Protein AF-A0A3C0GBQ3-F1 (afdb_monomer_lite)

Structure (mmCIF, N/CA/C/O backbone):
data_AF-A0A3C0GBQ3-F1
#
_entry.id   AF-A0A3C0GBQ3-F1
#
loop_
_atom_site.group_PDB
_atom_site.id
_atom_site.type_symbol
_atom_site.label_atom_id
_atom_site.label_alt_id
_atom_site.label_comp_id
_atom_site.label_asym_id
_atom_site.label_entity_id
_atom_site.label_seq_id
_atom_site.pdbx_PDB_ins_code
_atom_site.Cartn_x
_atom_site.Cartn_y
_atom_site.Cartn_z
_atom_site.occupancy
_atom_site.B_iso_or_equiv
_atom_site.auth_seq_id
_atom_site.auth_comp_id
_atom_site.auth_asym_id
_atom_site.auth_atom_id
_atom_site.pdbx_PDB_model_num
ATOM 1 N N . ALA A 1 1 ? -16.192 -4.381 18.679 1.00 74.25 1 ALA A N 1
ATOM 2 C CA . ALA A 1 1 ? -15.407 -5.605 18.415 1.00 74.25 1 ALA A CA 1
ATOM 3 C C . ALA A 1 1 ? -14.553 -5.372 17.178 1.00 74.25 1 ALA A C 1
ATOM 5 O O . ALA A 1 1 ? -15.073 -4.818 16.213 1.00 74.25 1 ALA A O 1
ATOM 6 N N . ILE A 1 2 ? -13.272 -5.749 17.218 1.00 83.88 2 ILE A N 1
ATOM 7 C CA . ILE A 1 2 ? -12.387 -5.688 16.047 1.00 83.88 2 ILE A CA 1
ATOM 8 C C . ILE A 1 2 ? -12.850 -6.762 15.056 1.00 83.88 2 ILE A C 1
ATOM 10 O O . ILE A 1 2 ? -13.037 -7.913 15.444 1.00 83.88 2 ILE A O 1
ATOM 14 N N . LYS A 1 3 ? -13.068 -6.381 13.795 1.00 90.31 3 LYS A N 1
ATOM 15 C CA . LYS A 1 3 ? -13.402 -7.321 12.718 1.00 90.31 3 LYS A CA 1
ATOM 16 C C . LYS A 1 3 ? -12.129 -7.705 11.978 1.00 90.31 3 LYS A C 1
ATOM 18 O O . LYS A 1 3 ? -11.456 -6.826 11.444 1.00 90.31 3 LYS A O 1
ATOM 23 N N . LEU A 1 4 ? -11.823 -8.999 11.923 1.00 92.19 4 LEU A N 1
ATOM 24 C CA . LEU A 1 4 ? -10.707 -9.510 11.134 1.00 92.19 4 LEU A CA 1
ATOM 25 C C . LEU A 1 4 ? -11.160 -9.717 9.686 1.00 92.19 4 LEU A C 1
ATOM 27 O O . LEU A 1 4 ? -12.118 -10.448 9.431 1.00 92.19 4 LEU A O 1
ATOM 31 N N . LYS A 1 5 ? -10.463 -9.073 8.748 1.00 94.44 5 LYS A N 1
ATOM 32 C CA . LYS A 1 5 ? -10.684 -9.220 7.307 1.00 94.44 5 LYS A CA 1
ATOM 33 C C . LYS A 1 5 ? -9.480 -9.903 6.676 1.00 94.44 5 LYS A C 1
ATOM 35 O O . LYS A 1 5 ? -8.356 -9.469 6.911 1.00 94.44 5 LYS A O 1
ATOM 40 N N . ILE A 1 6 ? -9.708 -10.923 5.855 1.00 94.50 6 ILE A N 1
ATOM 41 C CA . ILE A 1 6 ? -8.641 -11.611 5.118 1.00 94.50 6 ILE A CA 1
ATOM 42 C C . ILE A 1 6 ? -8.890 -11.476 3.622 1.00 94.50 6 ILE A C 1
ATOM 44 O O . ILE A 1 6 ? -9.875 -11.990 3.091 1.00 94.50 6 ILE A O 1
ATOM 48 N N . TYR A 1 7 ? -7.959 -10.813 2.939 1.00 94.62 7 TYR A N 1
ATOM 49 C CA . TYR A 1 7 ? -7.925 -10.744 1.483 1.00 94.62 7 TYR A CA 1
ATOM 50 C C . TYR A 1 7 ? -7.135 -11.928 0.938 1.00 94.62 7 TYR A C 1
ATOM 52 O O . TYR A 1 7 ? -5.988 -12.153 1.317 1.00 94.62 7 TYR A O 1
ATOM 60 N N . CYS A 1 8 ? -7.756 -12.702 0.058 1.00 92.69 8 CYS A N 1
ATOM 61 C CA . CYS A 1 8 ? -7.209 -13.961 -0.432 1.00 92.69 8 CYS A CA 1
ATOM 62 C C . CYS A 1 8 ? -7.606 -14.216 -1.890 1.00 92.69 8 CYS A C 1
ATOM 64 O O . CYS A 1 8 ? -8.576 -13.648 -2.396 1.00 92.69 8 CYS A O 1
ATOM 66 N N . ASP A 1 9 ? -6.879 -15.105 -2.568 1.00 87.56 9 ASP A N 1
ATOM 67 C CA . ASP A 1 9 ? -7.301 -15.620 -3.878 1.00 87.56 9 ASP A CA 1
ATOM 68 C C . ASP A 1 9 ? -8.418 -16.668 -3.737 1.00 87.56 9 ASP A C 1
ATOM 70 O O . ASP A 1 9 ? -9.304 -16.775 -4.587 1.00 87.56 9 ASP A O 1
ATOM 74 N N . SER A 1 10 ? -8.405 -17.428 -2.636 1.00 85.06 10 SER A N 1
ATOM 75 C CA . SER A 1 10 ? -9.399 -18.454 -2.318 1.00 85.06 10 SER A CA 1
ATOM 76 C C . SER A 1 10 ? -9.829 -18.371 -0.855 1.00 85.06 10 SER A C 1
ATOM 78 O O . SER A 1 10 ? -8.999 -18.280 0.047 1.00 85.06 10 SER A O 1
ATOM 80 N N . VAL A 1 11 ? -11.146 -18.401 -0.637 1.00 82.38 11 VAL A N 1
ATOM 81 C CA . VAL A 1 11 ? -11.753 -18.373 0.700 1.00 82.38 11 VAL A CA 1
ATOM 82 C C . VAL A 1 11 ? -11.544 -19.725 1.370 1.00 82.38 11 VAL A C 1
ATOM 84 O O . VAL A 1 11 ? -11.830 -20.756 0.759 1.00 82.38 11 VAL A O 1
ATOM 87 N N . GLN A 1 12 ? -11.085 -19.715 2.621 1.00 77.75 12 GLN A N 1
ATOM 88 C CA . GLN A 1 12 ? -10.934 -20.926 3.422 1.00 77.75 12 GLN A CA 1
ATOM 89 C C . GLN A 1 12 ? -12.166 -21.136 4.319 1.00 77.75 12 GLN A C 1
AT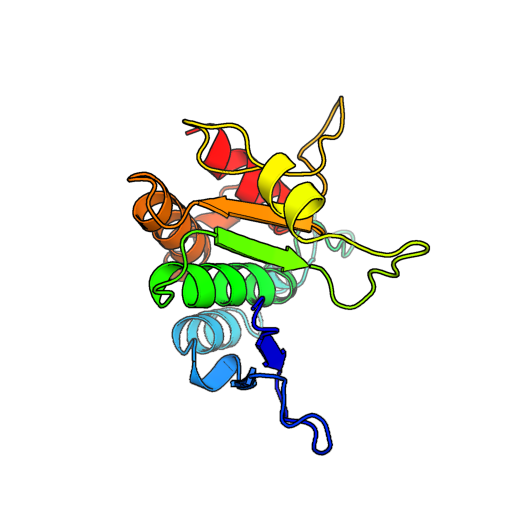OM 91 O O . GLN A 1 12 ? -12.648 -20.178 4.927 1.00 77.75 12 GLN A O 1
ATOM 96 N N . PRO A 1 13 ? -12.706 -22.364 4.417 1.00 78.12 13 PRO A N 1
ATOM 97 C CA . PRO A 1 13 ? -13.783 -22.668 5.353 1.00 78.12 13 PRO A CA 1
ATOM 98 C C . PRO A 1 13 ? -13.267 -22.720 6.801 1.00 78.12 13 PRO A C 1
ATOM 100 O O . PRO A 1 13 ? -12.085 -22.951 7.039 1.00 78.12 13 PRO A O 1
ATOM 103 N N . GLY A 1 14 ? -14.172 -22.578 7.775 1.00 80.69 14 GLY A N 1
ATOM 104 C CA . GLY A 1 14 ? -13.890 -22.896 9.185 1.00 80.69 14 GLY A CA 1
ATOM 105 C C . GLY A 1 14 ? -13.711 -21.713 10.141 1.00 80.69 14 GLY A C 1
ATOM 106 O O . GLY A 1 14 ? -13.517 -21.957 11.325 1.00 80.69 14 GLY A O 1
ATOM 107 N N . TYR A 1 15 ? -13.838 -20.470 9.664 1.00 86.44 15 TYR A N 1
ATOM 108 C CA . TYR A 1 15 ? -13.675 -19.256 10.481 1.00 86.44 15 TYR A CA 1
ATOM 109 C C . TYR A 1 15 ? -14.832 -18.267 10.242 1.00 86.44 15 TYR A C 1
ATOM 111 O O . TYR A 1 15 ? -14.673 -17.328 9.456 1.00 86.44 15 TYR A O 1
ATOM 119 N N . PRO A 1 16 ? -16.027 -18.501 10.825 1.00 83.75 16 PRO A N 1
ATOM 120 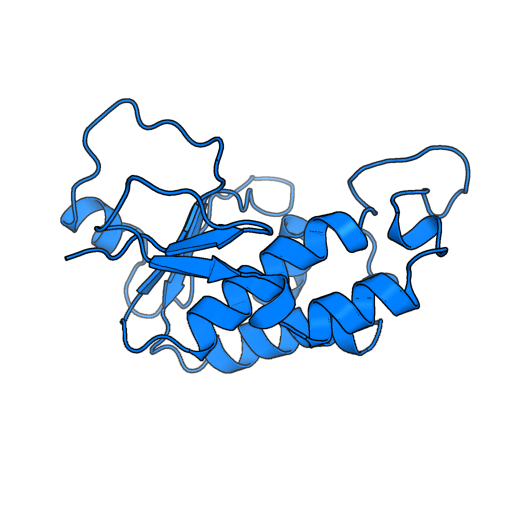C CA . PRO A 1 16 ? -17.222 -17.678 10.588 1.00 83.75 16 PRO A CA 1
ATOM 121 C C . PRO A 1 16 ? -17.107 -16.237 11.110 1.00 83.75 16 PRO A C 1
ATOM 123 O O . PRO A 1 16 ? -17.831 -15.358 10.650 1.00 83.75 16 PRO A O 1
ATOM 126 N N . GLU A 1 17 ? -16.214 -15.986 12.063 1.00 88.25 17 GLU A N 1
ATOM 127 C CA . GLU A 1 17 ? -15.909 -14.666 12.617 1.00 88.25 17 GLU A CA 1
ATOM 128 C C . GLU A 1 17 ? -15.002 -13.812 11.717 1.00 88.25 17 GLU A C 1
ATOM 130 O O . GLU A 1 17 ? -14.865 -12.608 11.950 1.00 88.25 17 GLU A O 1
ATOM 135 N N . VAL A 1 18 ? -14.398 -14.421 10.692 1.00 91.50 18 VAL A N 1
ATOM 136 C CA . VAL A 1 18 ? -13.514 -13.755 9.733 1.00 91.50 18 VAL A CA 1
ATOM 137 C C . VAL A 1 18 ? -14.292 -13.348 8.488 1.00 91.50 18 VAL A C 1
ATOM 139 O O . VAL A 1 18 ? -14.991 -14.145 7.862 1.00 91.50 18 VAL A O 1
ATOM 142 N N . GLU A 1 19 ? -14.125 -12.095 8.079 1.00 92.25 19 GLU A N 1
ATOM 143 C CA . GLU A 1 19 ? -14.634 -11.594 6.806 1.00 92.25 19 GLU A CA 1
ATOM 144 C C . GLU A 1 19 ? -13.632 -11.932 5.694 1.00 92.25 19 GLU A C 1
ATOM 146 O O . GLU A 1 19 ? -12.574 -11.313 5.564 1.00 92.25 19 GLU A O 1
ATOM 151 N N . TRP A 1 20 ? -13.959 -12.940 4.888 1.00 93.69 20 TRP A N 1
ATOM 152 C CA . TRP A 1 20 ? -13.126 -13.367 3.766 1.00 93.69 20 TRP A CA 1
ATOM 153 C C . TRP A 1 20 ? -13.455 -12.580 2.499 1.00 93.69 20 TRP A C 1
ATOM 155 O O . TRP A 1 20 ? -14.595 -12.579 2.033 1.00 93.69 20 TRP A O 1
ATOM 165 N N . ILE A 1 21 ? -12.442 -11.957 1.902 1.00 94.75 21 ILE A N 1
ATOM 166 C CA . ILE A 1 21 ? -12.578 -11.117 0.713 1.00 94.75 21 ILE A CA 1
ATOM 167 C C . ILE A 1 21 ? -11.725 -11.701 -0.411 1.00 94.75 21 ILE A C 1
ATOM 169 O O . ILE A 1 21 ? -10.517 -11.887 -0.271 1.00 94.75 21 ILE A O 1
ATOM 173 N N . LYS A 1 22 ? -12.352 -11.977 -1.559 1.00 95.44 22 LYS A N 1
ATOM 174 C CA . LYS A 1 22 ? -11.627 -12.383 -2.769 1.00 95.44 22 LYS A CA 1
ATOM 175 C C . LYS A 1 22 ? -10.978 -11.160 -3.404 1.00 95.44 22 LYS A C 1
ATOM 177 O O . LYS A 1 22 ? -11.673 -10.360 -4.028 1.00 95.44 22 LYS A O 1
ATOM 182 N N . LEU A 1 23 ? -9.660 -11.028 -3.271 1.00 95.19 23 LEU A N 1
ATOM 183 C CA . LEU A 1 23 ? -8.937 -9.805 -3.629 1.00 95.19 23 LEU A CA 1
ATOM 184 C C . LEU A 1 23 ? -9.134 -9.412 -5.100 1.00 95.19 23 LEU A C 1
ATOM 186 O O . LEU A 1 23 ? -9.517 -8.285 -5.382 1.00 95.19 23 LEU A O 1
ATOM 190 N N . ASN A 1 24 ? -8.963 -10.349 -6.034 1.00 95.06 24 ASN A N 1
ATOM 191 C CA . ASN A 1 24 ? -9.106 -10.062 -7.468 1.00 95.06 24 ASN A CA 1
ATOM 192 C C . ASN A 1 24 ? -10.549 -9.694 -7.872 1.00 95.06 24 ASN A C 1
ATOM 194 O O . ASN A 1 24 ? -10.747 -9.027 -8.882 1.00 95.06 24 ASN A O 1
ATOM 198 N N . ALA A 1 25 ? -11.556 -10.124 -7.101 1.00 96.19 25 ALA A N 1
ATOM 199 C CA . ALA A 1 25 ? -12.950 -9.747 -7.339 1.00 96.19 25 ALA A CA 1
ATOM 200 C C . ALA A 1 25 ? -13.280 -8.369 -6.743 1.00 96.19 25 ALA A C 1
ATOM 202 O O . ALA A 1 25 ? -14.035 -7.610 -7.341 1.00 96.19 25 ALA A O 1
ATOM 203 N N . ALA A 1 26 ? -12.709 -8.052 -5.579 1.00 97.00 26 ALA A N 1
ATOM 204 C CA . ALA A 1 26 ? -12.879 -6.766 -4.906 1.00 97.00 26 ALA A CA 1
ATOM 205 C C . ALA A 1 26 ? -12.084 -5.630 -5.578 1.00 97.00 26 ALA A C 1
ATOM 207 O O . ALA A 1 26 ? -12.521 -4.483 -5.582 1.00 97.00 26 ALA A O 1
ATOM 208 N N . CYS A 1 27 ? -10.932 -5.954 -6.170 1.00 97.81 27 CYS A N 1
ATOM 209 C CA . CYS A 1 27 ? -9.995 -4.996 -6.753 1.00 97.81 27 CYS A CA 1
ATOM 210 C C . CYS A 1 27 ? -9.747 -5.312 -8.243 1.00 97.81 27 CYS A C 1
ATOM 212 O O . CYS A 1 27 ? -8.685 -5.837 -8.585 1.00 97.81 27 CYS A O 1
ATOM 214 N N . PRO A 1 28 ? -10.688 -5.005 -9.158 1.00 97.75 28 PRO A N 1
ATOM 215 C CA . PRO A 1 28 ? -10.508 -5.262 -10.593 1.00 97.75 28 PRO A CA 1
ATOM 216 C C . PRO A 1 28 ? -9.334 -4.479 -11.209 1.00 97.75 28 PRO A C 1
ATOM 218 O O . PRO A 1 28 ? -8.689 -4.958 -12.143 1.00 97.75 28 PRO A O 1
ATOM 221 N N . ASP A 1 29 ? -8.992 -3.315 -10.655 1.00 98.31 29 ASP A N 1
ATOM 222 C CA . ASP A 1 29 ? -7.835 -2.525 -11.090 1.00 98.31 29 ASP A CA 1
ATOM 223 C C . ASP A 1 29 ? -6.501 -3.240 -10.820 1.00 98.31 29 ASP A C 1
ATOM 225 O O . ASP A 1 29 ? -5.602 -3.193 -11.658 1.00 98.31 29 ASP A O 1
ATOM 229 N N . LEU A 1 30 ? -6.395 -4.006 -9.723 1.00 98.38 30 LEU A N 1
ATOM 230 C CA . LEU A 1 30 ? -5.237 -4.874 -9.470 1.00 98.38 30 LEU A CA 1
ATOM 231 C C . LEU A 1 30 ? -5.099 -5.929 -10.572 1.00 98.38 30 LEU A C 1
ATOM 233 O O . LEU A 1 30 ? -3.995 -6.202 -11.038 1.00 98.38 30 LEU A O 1
ATOM 237 N N . VAL A 1 31 ? -6.213 -6.534 -10.993 1.00 98.25 31 VAL A N 1
ATOM 238 C CA . VAL A 1 31 ? -6.216 -7.525 -12.080 1.00 98.25 31 VAL A CA 1
ATOM 239 C C . VAL A 1 31 ? -5.767 -6.875 -13.386 1.00 98.25 31 VAL A C 1
ATOM 241 O O . VAL A 1 31 ? -4.935 -7.437 -14.097 1.00 98.25 31 VAL A O 1
ATOM 244 N N . THR A 1 32 ? -6.255 -5.666 -13.662 1.00 98.56 32 THR A N 1
ATOM 245 C CA . THR A 1 32 ? -5.875 -4.880 -14.841 1.00 98.56 32 THR A CA 1
ATOM 246 C C . THR A 1 32 ? -4.381 -4.547 -14.843 1.00 98.56 32 THR A C 1
ATOM 248 O O . THR A 1 32 ? -3.713 -4.760 -15.854 1.00 98.56 32 THR A O 1
ATOM 251 N N . PHE A 1 33 ? -3.830 -4.100 -13.709 1.00 98.62 33 PHE A N 1
ATOM 252 C CA . PHE A 1 33 ? -2.394 -3.861 -13.538 1.00 98.62 33 PHE A CA 1
ATOM 253 C C . PHE A 1 33 ? -1.581 -5.145 -13.770 1.00 98.62 33 PHE A C 1
ATOM 255 O O . PHE A 1 33 ? -0.642 -5.161 -14.567 1.00 98.62 33 PHE A O 1
ATOM 262 N N . LYS A 1 34 ? -1.978 -6.256 -13.138 1.00 98.38 34 LYS A N 1
ATOM 263 C CA . LYS A 1 34 ? -1.302 -7.555 -13.285 1.00 98.38 34 LYS A CA 1
ATOM 264 C C . LYS A 1 34 ? -1.288 -8.045 -14.731 1.00 98.38 34 LYS A C 1
ATOM 266 O O . LYS A 1 34 ? -0.261 -8.548 -15.175 1.00 98.38 34 LYS A O 1
ATOM 271 N N . GLU A 1 35 ? -2.388 -7.899 -15.469 1.00 98.44 35 GLU A N 1
ATOM 272 C CA . GLU A 1 35 ? -2.432 -8.320 -16.873 1.00 98.44 35 GLU A CA 1
ATOM 273 C C . GLU A 1 35 ? -1.589 -7.397 -17.765 1.00 98.44 35 GLU A C 1
ATOM 275 O O . GLU A 1 35 ? -0.822 -7.893 -18.590 1.00 98.44 35 GLU A O 1
ATOM 280 N N . ARG A 1 36 ? -1.637 -6.071 -17.552 1.00 98.31 36 ARG A N 1
ATOM 281 C CA . ARG A 1 36 ? -0.805 -5.101 -18.289 1.00 98.31 36 ARG A CA 1
ATOM 282 C C . ARG A 1 36 ? 0.695 -5.370 -18.121 1.00 98.31 36 ARG A C 1
ATOM 284 O O . ARG A 1 36 ? 1.453 -5.217 -19.077 1.00 98.31 36 ARG A O 1
ATOM 291 N N . HIS A 1 37 ? 1.119 -5.815 -16.937 1.00 98.38 37 HIS A N 1
ATOM 292 C CA . HIS A 1 37 ? 2.529 -6.052 -16.608 1.00 98.38 37 HIS A CA 1
ATOM 293 C C . HIS A 1 37 ? 2.955 -7.521 -16.594 1.00 98.38 37 HIS A C 1
ATOM 295 O O . HIS A 1 37 ? 4.092 -7.811 -16.236 1.00 98.38 37 HIS A O 1
ATOM 301 N N . LYS A 1 38 ? 2.108 -8.442 -17.060 1.00 98.00 38 LYS A N 1
ATOM 302 C CA . LYS A 1 38 ? 2.345 -9.897 -17.047 1.00 98.00 38 LYS A CA 1
ATOM 303 C C . LYS A 1 38 ? 3.677 -10.352 -17.649 1.00 98.00 38 LYS A C 1
ATOM 305 O O . LYS A 1 38 ? 4.229 -11.368 -17.236 1.00 98.00 38 LYS A O 1
ATOM 310 N N . TYR A 1 39 ? 4.172 -9.622 -18.646 1.00 97.56 39 TYR A N 1
ATOM 311 C CA . TYR A 1 39 ? 5.443 -9.895 -19.328 1.00 97.56 39 TYR A CA 1
ATOM 312 C C . TYR A 1 39 ? 6.486 -8.791 -19.108 1.00 97.56 39 TYR A C 1
ATOM 314 O O . TYR A 1 39 ? 7.519 -8.771 -19.771 1.00 97.56 39 TYR A O 1
ATOM 322 N N . ASN A 1 40 ? 6.229 -7.858 -18.188 1.00 96.38 40 ASN A N 1
ATOM 323 C CA . ASN A 1 40 ? 7.165 -6.800 -17.844 1.00 96.38 40 ASN A CA 1
ATOM 324 C C . ASN A 1 40 ? 8.127 -7.318 -16.767 1.00 96.38 40 ASN A C 1
ATOM 326 O O . ASN A 1 40 ? 7.823 -7.309 -15.575 1.00 96.38 40 ASN A O 1
ATOM 330 N N . GLU A 1 41 ? 9.309 -7.767 -17.188 1.00 95.69 41 GLU A N 1
ATOM 331 C CA . GLU A 1 41 ? 10.322 -8.298 -16.273 1.00 95.69 41 GLU A CA 1
ATOM 332 C C . GLU A 1 41 ? 10.731 -7.300 -15.182 1.00 95.69 41 GLU A C 1
ATOM 334 O O . GLU A 1 41 ? 11.016 -7.704 -14.052 1.00 95.69 41 GLU A O 1
ATOM 339 N N . HIS A 1 42 ? 10.716 -6.003 -15.499 1.00 94.56 42 HIS A N 1
ATOM 340 C CA . HIS A 1 42 ? 11.054 -4.946 -14.556 1.00 94.56 42 HIS A CA 1
ATOM 341 C C . HIS A 1 42 ? 10.017 -4.832 -13.433 1.00 94.56 42 HIS A C 1
ATOM 343 O O . HIS A 1 42 ? 10.388 -4.791 -12.265 1.00 94.56 42 HIS A O 1
ATOM 349 N N . ALA A 1 43 ? 8.726 -4.912 -13.770 1.00 97.12 43 ALA A N 1
ATOM 350 C CA . ALA A 1 43 ? 7.625 -4.977 -12.804 1.00 97.12 43 ALA A CA 1
ATOM 351 C C . ALA A 1 43 ? 7.610 -6.283 -11.983 1.00 97.12 43 ALA A C 1
ATOM 353 O O . ALA A 1 43 ? 6.950 -6.358 -10.947 1.00 97.12 43 ALA A O 1
ATOM 354 N N . HIS A 1 44 ? 8.349 -7.299 -12.440 1.00 97.44 44 HIS A N 1
ATOM 355 C CA . HIS A 1 44 ? 8.570 -8.588 -11.781 1.00 97.44 44 HIS A CA 1
ATOM 356 C C . HIS A 1 44 ? 9.958 -8.690 -11.120 1.00 97.44 44 HIS A C 1
ATOM 358 O O . HIS A 1 44 ? 10.558 -9.773 -11.033 1.00 97.44 44 HIS A O 1
ATOM 364 N N . GLY A 1 45 ? 10.488 -7.553 -10.661 1.00 96.69 45 GLY A N 1
ATOM 365 C CA . GLY A 1 45 ? 11.659 -7.494 -9.795 1.00 96.69 45 GLY A CA 1
ATOM 366 C C . GLY A 1 45 ? 13.003 -7.523 -10.510 1.00 96.69 45 GLY A C 1
ATOM 367 O O . GLY A 1 45 ? 14.027 -7.503 -9.826 1.00 96.69 45 GLY A O 1
ATOM 368 N N . VAL A 1 46 ? 13.065 -7.574 -11.846 1.00 95.69 46 VAL A N 1
ATOM 369 C CA . VAL A 1 46 ? 14.345 -7.367 -12.544 1.00 95.69 46 VAL A CA 1
ATOM 370 C C . VAL A 1 46 ? 14.800 -5.933 -12.302 1.00 95.69 46 VAL A C 1
ATOM 372 O O . VAL A 1 46 ? 14.057 -4.986 -12.534 1.00 95.69 46 VAL A O 1
ATOM 375 N N . ARG A 1 47 ? 16.025 -5.772 -11.801 1.00 92.50 47 ARG A N 1
ATOM 376 C CA . ARG A 1 47 ? 16.609 -4.459 -11.500 1.00 92.50 47 ARG A CA 1
ATOM 377 C C . ARG A 1 47 ? 16.681 -3.578 -12.754 1.00 92.50 47 ARG A C 1
ATOM 379 O O . ARG A 1 47 ? 16.881 -4.124 -13.838 1.00 92.50 47 ARG A O 1
ATOM 386 N N . PRO A 1 48 ? 16.668 -2.237 -12.612 1.00 87.75 48 PRO A N 1
ATOM 387 C CA . PRO A 1 48 ? 16.880 -1.323 -13.739 1.00 87.75 48 PRO A CA 1
ATOM 388 C C . PRO A 1 48 ? 18.186 -1.585 -14.510 1.00 87.75 48 PRO A C 1
ATOM 390 O O . PRO A 1 48 ? 18.267 -1.337 -15.707 1.00 87.75 48 PRO A O 1
ATOM 393 N N . ASP A 1 49 ? 19.217 -2.115 -13.834 1.00 89.38 49 ASP A N 1
ATOM 394 C CA . ASP A 1 49 ? 20.501 -2.471 -14.454 1.00 89.38 49 ASP A CA 1
ATOM 395 C C . ASP A 1 49 ? 20.492 -3.817 -15.205 1.00 89.38 49 ASP A C 1
ATOM 397 O O . ASP A 1 49 ? 21.511 -4.195 -15.785 1.00 89.38 49 ASP A O 1
ATOM 401 N N . GLY A 1 50 ? 19.379 -4.558 -15.172 1.00 85.12 50 GLY A N 1
ATOM 402 C CA . GLY A 1 50 ? 19.182 -5.836 -15.860 1.00 85.12 50 GLY A CA 1
ATOM 403 C C . GLY A 1 50 ? 19.969 -7.021 -15.291 1.00 85.12 50 GLY A C 1
ATOM 404 O O . GLY A 1 50 ? 19.911 -8.114 -15.847 1.00 85.12 50 GLY A O 1
ATOM 405 N N . LYS A 1 51 ? 20.728 -6.855 -14.198 1.00 82.12 51 LYS A N 1
ATOM 406 C CA . LYS A 1 51 ? 21.712 -7.872 -13.774 1.00 82.12 51 LYS A CA 1
ATOM 407 C C . LYS A 1 51 ? 21.134 -8.970 -12.891 1.00 82.12 51 LYS A C 1
ATOM 409 O O . LYS A 1 51 ? 21.622 -10.098 -12.927 1.00 82.12 51 LYS A O 1
ATOM 414 N N . LYS A 1 52 ? 20.173 -8.636 -12.024 1.00 91.38 52 LYS A N 1
ATOM 415 C CA . LYS A 1 52 ? 19.596 -9.552 -11.022 1.00 91.38 52 LYS A CA 1
ATOM 416 C C . LYS A 1 52 ? 18.156 -9.182 -10.701 1.00 91.38 52 LYS A C 1
ATOM 418 O O . LYS A 1 52 ? 17.769 -8.027 -10.860 1.00 91.38 52 LYS A O 1
ATOM 423 N N . LYS A 1 53 ? 17.401 -10.150 -10.178 1.00 93.75 53 LYS A N 1
ATOM 424 C CA . LYS A 1 53 ? 16.114 -9.888 -9.533 1.00 93.75 53 LYS A CA 1
ATOM 425 C C . LYS A 1 53 ? 16.305 -9.426 -8.089 1.00 93.75 53 LYS A C 1
ATOM 427 O O . LYS A 1 53 ? 17.234 -9.865 -7.414 1.00 93.75 53 LYS A O 1
ATOM 432 N N . SER A 1 54 ? 15.422 -8.556 -7.626 1.00 96.69 54 SER A N 1
ATOM 433 C CA . SER A 1 54 ? 15.290 -8.137 -6.235 1.00 96.69 54 SER A CA 1
ATOM 434 C C . SER A 1 54 ? 13.838 -7.762 -5.963 1.00 96.69 54 SER A C 1
ATOM 436 O O . SER A 1 54 ? 13.177 -7.173 -6.816 1.00 96.69 54 SER A O 1
ATOM 438 N N . TYR A 1 55 ? 13.357 -8.073 -4.759 1.00 95.88 55 TYR A N 1
ATOM 439 C CA . TYR A 1 55 ? 11.990 -7.743 -4.358 1.00 95.88 55 TYR A CA 1
ATOM 440 C C . TYR A 1 55 ? 11.734 -6.229 -4.373 1.00 95.88 55 TYR A C 1
ATOM 442 O O . TYR A 1 55 ? 10.595 -5.817 -4.540 1.00 95.88 55 TYR A O 1
ATOM 450 N N . LEU A 1 56 ? 12.782 -5.406 -4.238 1.00 96.62 56 LEU A N 1
ATOM 451 C CA . LEU A 1 56 ? 12.657 -3.947 -4.207 1.00 96.62 56 LEU A CA 1
ATOM 452 C C . LEU A 1 56 ? 11.946 -3.385 -5.449 1.00 96.62 56 LEU A C 1
ATOM 454 O O . LEU A 1 56 ? 11.307 -2.348 -5.345 1.00 96.62 56 LEU A O 1
ATOM 458 N N . TRP A 1 57 ? 12.012 -4.081 -6.590 1.00 97.56 57 TRP A N 1
ATOM 459 C CA . TRP A 1 57 ? 11.354 -3.698 -7.847 1.00 97.56 57 TRP A CA 1
ATOM 460 C C . TRP A 1 57 ? 10.199 -4.641 -8.236 1.00 97.56 57 TRP A C 1
ATOM 462 O O . TRP A 1 57 ? 9.741 -4.630 -9.372 1.00 97.56 57 TRP A O 1
ATOM 472 N N . ASP A 1 58 ? 9.720 -5.507 -7.338 1.00 97.94 58 ASP A N 1
ATOM 473 C CA . ASP A 1 58 ? 8.629 -6.446 -7.649 1.00 97.94 58 ASP A CA 1
ATOM 474 C C . ASP A 1 58 ? 7.252 -5.780 -7.478 1.00 97.94 58 ASP A C 1
ATOM 476 O O . ASP A 1 58 ? 6.484 -6.088 -6.563 1.00 97.94 58 ASP A O 1
ATOM 480 N N . ALA A 1 59 ? 6.954 -4.823 -8.358 1.00 98.19 59 ALA A N 1
ATOM 481 C CA . ALA A 1 59 ? 5.716 -4.048 -8.335 1.00 98.19 59 ALA A CA 1
ATOM 482 C C . ALA A 1 59 ? 4.468 -4.946 -8.361 1.00 98.19 59 ALA A C 1
ATOM 484 O O . ALA A 1 59 ? 3.510 -4.707 -7.628 1.00 98.19 59 ALA A O 1
ATOM 485 N N . VAL A 1 60 ? 4.483 -6.022 -9.158 1.00 98.00 60 VAL A N 1
ATOM 486 C CA . VAL A 1 60 ? 3.349 -6.955 -9.257 1.00 98.00 60 VAL A CA 1
ATOM 487 C C . VAL A 1 60 ? 3.087 -7.670 -7.935 1.00 98.00 60 VAL A C 1
ATOM 489 O O . VAL A 1 60 ? 1.927 -7.814 -7.533 1.00 98.00 60 VAL A O 1
ATOM 492 N N . LYS A 1 61 ? 4.136 -8.087 -7.221 1.00 96.75 61 LYS A N 1
ATOM 493 C CA . LYS A 1 61 ? 3.984 -8.660 -5.882 1.00 96.75 61 LYS A CA 1
ATOM 494 C C . LYS A 1 61 ? 3.370 -7.646 -4.918 1.00 96.75 61 LYS A C 1
ATOM 496 O O . LYS A 1 61 ? 2.348 -7.947 -4.299 1.00 96.75 61 LYS A O 1
ATOM 501 N N . PHE A 1 62 ? 3.951 -6.452 -4.813 1.00 97.50 62 PHE A N 1
ATOM 502 C CA . PHE A 1 62 ? 3.573 -5.474 -3.786 1.00 97.50 62 PHE A CA 1
ATOM 503 C C . PHE A 1 62 ? 2.260 -4.726 -4.064 1.00 97.50 62 PHE A C 1
ATOM 505 O O . PHE A 1 62 ?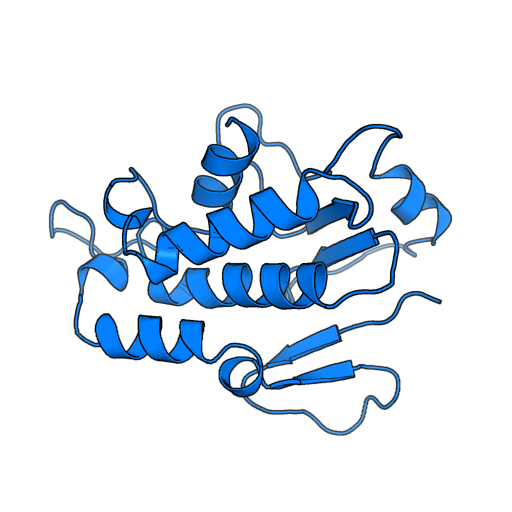 1.626 -4.254 -3.117 1.00 97.50 62 PHE A O 1
ATOM 512 N N . ALA A 1 63 ? 1.769 -4.734 -5.308 1.00 98.06 63 ALA A N 1
ATOM 513 C CA . ALA A 1 63 ? 0.451 -4.206 -5.656 1.00 98.06 63 ALA A CA 1
ATOM 514 C C . ALA A 1 63 ? -0.674 -4.834 -4.814 1.00 98.06 63 ALA A C 1
ATOM 516 O O . ALA A 1 63 ? -1.575 -4.128 -4.368 1.00 98.06 63 ALA A O 1
ATOM 517 N N . HIS A 1 64 ? -0.611 -6.140 -4.523 1.00 97.31 64 HIS A N 1
ATOM 518 C CA . HIS A 1 64 ? -1.665 -6.844 -3.778 1.00 97.31 64 HIS A CA 1
ATOM 519 C C . HIS A 1 64 ? -1.970 -6.172 -2.436 1.00 97.31 64 HIS A C 1
ATOM 521 O O . HIS A 1 64 ? -3.137 -5.974 -2.100 1.00 97.31 64 HIS A O 1
ATOM 527 N N . LYS A 1 65 ? -0.925 -5.772 -1.704 1.00 96.56 65 LYS A N 1
ATOM 528 C CA . LYS A 1 65 ? -1.056 -5.080 -0.422 1.00 96.56 65 LYS A CA 1
ATOM 529 C C . LYS A 1 65 ? -1.647 -3.687 -0.589 1.00 96.56 65 LYS A C 1
ATOM 531 O O . LYS A 1 65 ? -2.603 -3.367 0.107 1.00 96.56 65 LYS A O 1
ATOM 536 N N . SER A 1 66 ? -1.127 -2.893 -1.525 1.00 97.00 66 SER A N 1
ATOM 537 C CA . SER A 1 66 ? -1.633 -1.539 -1.781 1.00 97.00 66 SER A CA 1
ATOM 538 C C . SER A 1 66 ? -3.133 -1.557 -2.098 1.00 97.00 66 SER A C 1
ATOM 540 O O . SER A 1 66 ? -3.921 -0.926 -1.397 1.00 97.00 66 SER A O 1
ATOM 542 N N . TYR A 1 67 ? -3.567 -2.378 -3.062 1.00 98.31 67 TYR A N 1
ATOM 543 C CA . TYR A 1 67 ? -4.987 -2.475 -3.407 1.00 98.31 67 TYR A CA 1
ATOM 544 C C . TYR A 1 67 ? -5.839 -3.051 -2.274 1.00 98.31 67 TYR A C 1
ATOM 546 O O . TYR A 1 67 ? -6.972 -2.612 -2.096 1.00 98.31 67 TYR A O 1
ATOM 554 N N . CYS A 1 68 ? -5.319 -4.009 -1.505 1.00 97.56 68 CYS A N 1
ATOM 555 C CA . CYS A 1 68 ? -6.001 -4.560 -0.338 1.00 97.56 68 CYS A CA 1
ATOM 556 C C . CYS A 1 68 ? -6.267 -3.489 0.730 1.00 97.56 68 CYS A C 1
ATOM 558 O O . CYS A 1 68 ? -7.404 -3.329 1.181 1.00 97.56 68 CYS A O 1
ATOM 560 N N . VAL A 1 69 ? -5.231 -2.744 1.123 1.00 97.94 69 VAL A N 1
ATOM 561 C CA . VAL A 1 69 ? -5.329 -1.701 2.150 1.00 97.94 69 VAL A CA 1
ATOM 562 C C . VAL A 1 69 ? -6.231 -0.568 1.668 1.00 97.94 69 VAL A C 1
ATOM 564 O O . VAL A 1 69 ? -7.171 -0.210 2.377 1.00 97.94 69 VAL A O 1
ATOM 567 N N . SER A 1 70 ? -6.032 -0.077 0.440 1.00 98.00 70 SER A N 1
ATOM 568 C CA . SER A 1 70 ? -6.870 0.981 -0.130 1.00 98.00 70 SER A CA 1
ATOM 569 C C . SER A 1 70 ? -8.332 0.560 -0.245 1.00 98.00 70 SER A C 1
ATOM 571 O O . SER A 1 70 ? -9.216 1.322 0.139 1.00 98.00 70 SER A O 1
ATOM 573 N N . HIS A 1 71 ? -8.620 -0.664 -0.699 1.00 98.12 71 HIS A N 1
ATOM 574 C CA . HIS A 1 71 ? -9.996 -1.162 -0.745 1.00 98.12 71 HIS A CA 1
ATOM 575 C C . HIS A 1 71 ? -10.615 -1.235 0.657 1.00 98.12 71 HIS A C 1
ATOM 577 O O . HIS A 1 71 ? -11.747 -0.787 0.842 1.00 98.12 71 HIS A O 1
ATOM 583 N N . ALA A 1 72 ? -9.885 -1.752 1.651 1.00 97.75 72 ALA A N 1
ATOM 584 C CA . ALA A 1 72 ? -10.371 -1.826 3.026 1.00 97.75 72 ALA A CA 1
ATOM 585 C C . ALA A 1 72 ? -10.666 -0.436 3.604 1.00 97.75 72 ALA A C 1
ATOM 587 O O . ALA A 1 72 ? -11.740 -0.229 4.164 1.00 97.75 72 ALA A O 1
ATOM 588 N N . ALA A 1 73 ? -9.742 0.511 3.443 1.00 97.69 73 ALA A N 1
ATOM 589 C CA . ALA A 1 73 ? -9.839 1.849 4.013 1.00 97.69 73 ALA A CA 1
ATOM 590 C C . ALA A 1 73 ? -10.888 2.735 3.328 1.00 97.69 73 ALA A C 1
AT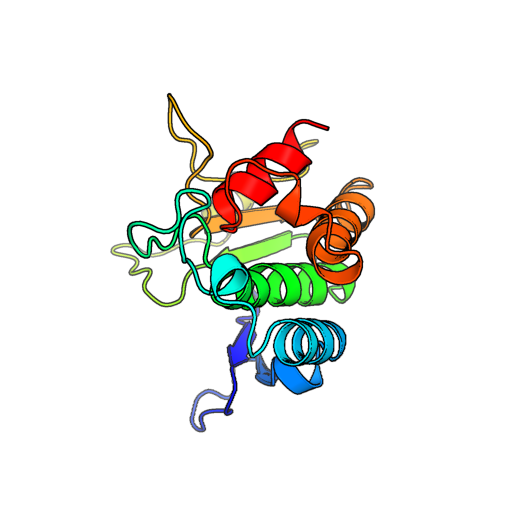OM 592 O O . ALA A 1 73 ? -11.557 3.512 4.005 1.00 97.69 73 ALA A O 1
ATOM 593 N N . LEU A 1 74 ? -11.073 2.600 2.011 1.00 97.25 74 LEU A N 1
ATOM 594 C CA . LEU A 1 74 ? -12.067 3.370 1.254 1.00 97.25 74 LEU A CA 1
ATOM 595 C C . LEU A 1 74 ? -13.501 2.846 1.424 1.00 97.25 74 LEU A C 1
ATOM 597 O O . LEU A 1 74 ? -14.448 3.596 1.202 1.00 97.25 74 LEU A O 1
ATOM 601 N N . ASN A 1 75 ? -13.670 1.579 1.816 1.00 96.12 75 ASN A N 1
ATOM 602 C CA . ASN A 1 75 ? -14.979 0.938 1.992 1.00 96.12 75 ASN A CA 1
ATOM 603 C C . ASN A 1 75 ? -15.310 0.636 3.462 1.00 96.12 75 ASN A C 1
ATOM 605 O O . ASN A 1 75 ? -16.224 -0.144 3.745 1.00 96.12 75 ASN A O 1
ATOM 609 N N . SER A 1 76 ? -14.564 1.209 4.410 1.00 93.19 76 SER A N 1
ATOM 610 C CA . SER A 1 76 ? -14.845 1.024 5.832 1.00 93.19 76 SER A CA 1
ATOM 611 C C . SER A 1 76 ? -15.787 2.092 6.376 1.00 93.19 76 SER A C 1
ATOM 613 O O . SER A 1 76 ? -15.751 3.251 5.977 1.00 93.19 76 SER A O 1
ATOM 615 N N . THR A 1 77 ? -16.594 1.699 7.359 1.00 92.81 77 THR A N 1
ATOM 616 C CA . THR A 1 77 ? -17.340 2.612 8.237 1.00 92.81 77 THR A CA 1
ATOM 617 C C . THR A 1 77 ? -16.732 2.673 9.643 1.00 92.81 77 THR A C 1
ATOM 619 O O . THR A 1 77 ? -17.358 3.209 10.553 1.00 92.81 77 THR A O 1
ATOM 622 N N . THR A 1 78 ? -15.577 2.034 9.861 1.00 93.50 78 THR A N 1
ATOM 623 C CA . THR A 1 78 ? -14.860 2.013 11.146 1.00 93.50 78 THR A CA 1
ATOM 624 C C . THR A 1 78 ? -13.844 3.129 11.212 1.00 93.50 78 THR A C 1
ATOM 626 O O . THR A 1 78 ? -13.214 3.419 10.206 1.00 93.50 78 THR A O 1
ATOM 629 N N . ASP A 1 79 ? -13.617 3.668 12.404 1.00 93.00 79 ASP A N 1
ATOM 630 C CA . ASP A 1 79 ? -12.686 4.775 12.648 1.00 93.00 79 ASP A CA 1
ATOM 631 C C . ASP A 1 79 ? -11.239 4.433 12.277 1.00 93.00 79 ASP A C 1
ATOM 633 O O . ASP A 1 79 ? -10.533 5.254 11.705 1.00 93.00 79 ASP A O 1
ATOM 637 N N . LEU A 1 80 ? -10.812 3.200 12.559 1.00 94.62 80 LEU A N 1
ATOM 638 C CA . LEU A 1 80 ? -9.458 2.730 12.285 1.00 94.62 80 LEU A CA 1
ATOM 639 C C . LEU A 1 80 ? -9.480 1.524 11.348 1.00 94.62 80 LEU A C 1
ATOM 641 O O . LEU A 1 80 ? -10.358 0.656 11.444 1.00 94.62 80 LEU A O 1
ATOM 645 N N . ILE A 1 81 ? -8.470 1.454 10.484 1.00 96.81 81 ILE A N 1
ATOM 646 C CA . ILE A 1 81 ? -8.078 0.258 9.738 1.00 96.81 81 ILE A CA 1
ATOM 647 C C . ILE A 1 81 ? -6.628 -0.059 10.072 1.00 96.81 81 ILE A C 1
ATOM 649 O O . ILE A 1 81 ? -5.779 0.827 10.094 1.00 96.81 81 ILE A O 1
ATOM 653 N N . ILE A 1 82 ? -6.350 -1.333 10.336 1.00 96.31 82 ILE A N 1
ATOM 654 C CA . ILE A 1 82 ? -5.018 -1.809 10.702 1.00 96.31 82 ILE A CA 1
ATOM 655 C C . ILE A 1 82 ? -4.612 -2.861 9.684 1.00 96.31 82 ILE A C 1
ATOM 657 O O . ILE A 1 82 ? -5.294 -3.875 9.528 1.00 96.31 82 ILE A O 1
ATOM 661 N N . TRP A 1 83 ? -3.512 -2.606 8.985 1.00 97.19 83 TRP A N 1
ATOM 662 C CA . TRP A 1 83 ? -2.828 -3.622 8.209 1.00 97.19 83 TRP A CA 1
ATOM 663 C C . TRP A 1 83 ? -1.934 -4.452 9.128 1.00 97.19 83 TRP A C 1
ATOM 665 O O . TRP A 1 83 ? -1.202 -3.897 9.948 1.00 97.19 83 TRP A O 1
ATOM 675 N N . LEU A 1 84 ? -1.987 -5.769 8.951 1.00 95.19 84 LEU A N 1
ATOM 676 C CA . LEU A 1 84 ? -1.145 -6.743 9.627 1.00 95.19 84 LEU A CA 1
ATOM 677 C C . LEU A 1 84 ? -0.700 -7.778 8.590 1.00 95.19 84 LEU A C 1
ATOM 679 O O . LEU A 1 84 ? -1.554 -8.404 7.958 1.00 95.19 84 LEU A O 1
ATOM 683 N N . ASP A 1 85 ? 0.607 -7.960 8.407 1.00 94.38 85 ASP A N 1
ATOM 684 C CA . ASP A 1 85 ? 1.119 -9.036 7.560 1.00 94.38 85 ASP A CA 1
ATOM 685 C C . ASP A 1 85 ? 0.694 -10.404 8.127 1.00 94.38 85 ASP A C 1
ATOM 687 O O . ASP A 1 85 ? 0.594 -10.617 9.339 1.00 94.38 85 ASP A O 1
ATOM 691 N N . ALA A 1 86 ? 0.417 -11.354 7.233 1.00 91.00 86 ALA A N 1
ATOM 692 C CA . ALA A 1 86 ? -0.145 -12.654 7.604 1.00 91.00 86 ALA A CA 1
ATOM 693 C C . ALA A 1 86 ? 0.831 -13.562 8.379 1.00 91.00 86 ALA A C 1
ATOM 695 O O . ALA A 1 86 ? 0.414 -14.577 8.932 1.00 91.00 86 ALA A O 1
ATOM 696 N N . ASP A 1 87 ? 2.118 -13.223 8.400 1.00 90.69 87 ASP A N 1
ATOM 697 C CA . ASP A 1 87 ? 3.186 -13.940 9.096 1.00 90.69 87 ASP A CA 1
ATOM 698 C C . ASP A 1 87 ? 3.556 -13.315 10.454 1.00 90.69 87 ASP A C 1
ATOM 700 O O . ASP A 1 87 ? 4.529 -13.734 11.086 1.00 90.69 87 ASP A O 1
ATOM 704 N N . VAL A 1 88 ? 2.762 -12.362 10.957 1.00 90.06 88 VAL A N 1
ATOM 705 C CA . VAL A 1 88 ? 2.958 -11.786 12.293 1.00 90.06 88 VAL A CA 1
ATOM 706 C C . VAL A 1 88 ? 2.447 -12.729 13.387 1.00 90.06 88 VAL A C 1
ATOM 708 O O . VAL A 1 88 ? 1.311 -13.201 13.361 1.00 90.06 88 VAL A O 1
ATOM 711 N N . VAL A 1 89 ? 3.280 -12.944 14.410 1.00 90.06 89 VAL A N 1
ATOM 712 C CA . VAL A 1 89 ? 2.945 -13.709 15.619 1.00 90.06 89 VAL A CA 1
ATOM 713 C C . VAL A 1 89 ? 2.983 -12.789 16.835 1.00 90.06 89 VAL A C 1
ATOM 715 O O . VAL A 1 89 ? 3.949 -12.058 17.047 1.00 90.06 89 VAL A O 1
ATOM 718 N N . THR A 1 90 ? 1.943 -12.844 17.666 1.00 89.75 90 THR A N 1
ATOM 719 C CA . THR A 1 90 ? 1.884 -12.120 18.939 1.00 89.75 90 THR A CA 1
ATOM 720 C C . THR A 1 90 ? 2.266 -13.052 20.089 1.00 89.75 90 THR A C 1
ATOM 722 O O . THR A 1 90 ? 1.796 -14.184 20.186 1.00 89.75 90 THR A O 1
ATOM 725 N N . HIS A 1 91 ? 3.147 -12.588 20.977 1.00 93.12 91 HIS A N 1
ATOM 726 C CA . HIS A 1 91 ? 3.615 -13.365 22.137 1.00 93.12 91 HIS A CA 1
ATOM 727 C C . HIS A 1 91 ? 2.880 -13.020 23.441 1.00 93.12 91 HIS A C 1
ATOM 729 O O . HIS A 1 91 ? 3.083 -13.677 24.460 1.00 93.12 91 HIS A O 1
ATOM 735 N N . SER A 1 92 ? 2.014 -12.008 23.392 1.00 93.12 92 SER A N 1
ATOM 736 C CA . SER A 1 92 ? 1.213 -11.502 24.505 1.00 93.12 92 SER A CA 1
ATOM 737 C C . SER A 1 92 ? -0.183 -11.134 23.995 1.00 93.12 92 SER A C 1
ATOM 739 O O . SER A 1 92 ? -0.330 -10.862 22.798 1.00 93.12 92 SER A O 1
ATOM 741 N N . PRO A 1 93 ? -1.209 -11.084 24.869 1.00 91.62 93 PRO A N 1
ATOM 742 C CA . PRO A 1 93 ? -2.495 -10.499 24.511 1.00 91.62 93 PRO A CA 1
ATOM 743 C C . PRO A 1 93 ? -2.311 -9.100 23.917 1.00 91.62 93 PRO A C 1
ATOM 745 O O . PRO A 1 93 ? -1.435 -8.356 24.357 1.00 91.62 93 PRO A O 1
ATOM 748 N N . VAL A 1 94 ? -3.147 -8.749 22.940 1.00 90.31 94 VAL A N 1
ATOM 749 C CA . VAL A 1 94 ? -3.173 -7.429 22.298 1.00 90.31 94 VAL A CA 1
ATOM 750 C C . VAL A 1 94 ? -4.489 -6.752 22.695 1.00 90.31 94 VAL A C 1
ATOM 752 O O . VAL A 1 94 ? -5.512 -7.000 22.053 1.00 90.31 94 VAL A O 1
ATOM 755 N N . PRO A 1 95 ? -4.513 -5.983 23.802 1.00 91.44 95 PRO A N 1
ATOM 756 C CA . PRO A 1 95 ? -5.725 -5.331 24.280 1.00 91.44 95 PRO A CA 1
ATOM 757 C C . PRO A 1 95 ? -6.233 -4.297 23.280 1.00 91.44 95 PRO A C 1
ATOM 759 O O . PRO A 1 95 ? -5.457 -3.702 22.530 1.00 91.44 95 PRO A O 1
ATOM 762 N N . PHE A 1 96 ? -7.536 -4.037 23.313 1.00 88.56 96 PHE A N 1
ATOM 763 C CA . PHE A 1 96 ? -8.140 -3.008 22.472 1.00 88.56 96 PHE A CA 1
ATOM 764 C C . PHE A 1 96 ? -7.570 -1.620 22.796 1.00 88.56 96 PHE A C 1
ATOM 766 O O . PHE A 1 96 ? -7.217 -0.871 21.893 1.00 88.56 96 PHE A O 1
ATOM 773 N N . GLU A 1 97 ? -7.364 -1.337 24.080 1.00 91.38 97 GLU A N 1
ATOM 774 C CA . GLU A 1 97 ? -6.813 -0.079 24.585 1.00 91.38 97 GLU A CA 1
ATOM 775 C C . GLU A 1 97 ? -5.373 0.141 24.107 1.00 91.38 97 GLU A C 1
ATOM 777 O O . GLU A 1 97 ? -4.963 1.269 23.841 1.00 91.38 97 GLU A O 1
ATOM 782 N N . PHE A 1 98 ? -4.600 -0.944 23.958 1.00 91.44 98 PHE A N 1
ATOM 783 C CA . PHE A 1 98 ? -3.267 -0.867 23.367 1.00 91.44 98 PHE A CA 1
ATOM 784 C C . PHE A 1 98 ? -3.363 -0.438 21.905 1.00 91.44 98 PHE A C 1
ATOM 786 O O . PHE A 1 98 ? -2.697 0.518 21.527 1.00 91.44 98 PHE A O 1
ATOM 793 N N . ILE A 1 99 ? -4.223 -1.084 21.113 1.00 89.94 99 ILE A N 1
ATOM 794 C CA . ILE A 1 99 ? -4.432 -0.741 19.702 1.00 89.94 99 ILE A CA 1
ATOM 795 C C . ILE A 1 99 ? -4.878 0.716 19.533 1.00 89.94 99 ILE A C 1
ATOM 797 O O . ILE A 1 99 ? -4.308 1.424 18.705 1.00 89.94 99 ILE A O 1
ATOM 801 N N . GLU A 1 100 ? -5.839 1.184 20.332 1.00 88.12 100 GLU A N 1
ATOM 802 C CA . GLU A 1 100 ? -6.288 2.583 20.297 1.00 88.12 100 GLU A CA 1
ATOM 803 C C . GLU A 1 100 ? -5.168 3.564 20.656 1.00 88.12 100 GLU A C 1
ATOM 805 O O . GLU A 1 100 ? -5.099 4.652 20.092 1.00 88.12 100 GLU A O 1
ATOM 810 N N . SER A 1 101 ? -4.251 3.177 21.548 1.00 92.25 101 SER A N 1
ATOM 811 C CA . SER A 1 101 ? -3.120 4.028 21.930 1.00 92.25 101 SER A CA 1
ATOM 812 C C . SER A 1 101 ? -2.045 4.174 20.846 1.00 92.25 101 SER A C 1
ATOM 814 O O . SER A 1 101 ? -1.213 5.077 20.943 1.00 92.25 101 SER A O 1
ATOM 816 N N . LEU A 1 102 ? -2.038 3.308 19.820 1.00 94.06 102 LEU A N 1
ATOM 817 C CA . LEU A 1 102 ? -0.990 3.298 18.791 1.00 94.06 102 LEU A CA 1
ATOM 818 C C . LEU A 1 102 ? -1.065 4.488 17.836 1.00 94.06 102 LEU A C 1
ATOM 820 O O . LEU A 1 102 ? -0.038 4.855 17.266 1.00 94.06 102 LEU A O 1
ATOM 824 N N . LEU A 1 103 ? -2.249 5.080 17.652 1.00 95.50 103 LEU A N 1
ATOM 825 C CA . LEU A 1 103 ? -2.434 6.256 16.809 1.00 95.50 103 LEU A CA 1
ATOM 826 C C . LEU A 1 103 ? -2.784 7.476 17.671 1.00 95.50 103 LEU A C 1
ATOM 828 O O . LEU A 1 103 ? -3.921 7.596 18.131 1.00 95.50 103 LEU A O 1
ATOM 832 N N . PRO A 1 104 ? -1.835 8.402 17.900 1.00 92.25 104 PRO A N 1
ATOM 833 C CA . PRO A 1 104 ? -2.117 9.629 18.631 1.00 92.25 104 PRO A CA 1
ATOM 834 C C . PRO A 1 104 ? -3.197 10.470 17.943 1.00 92.25 104 PRO A C 1
ATOM 836 O O . PRO A 1 104 ? -3.311 10.487 16.717 1.00 92.25 104 PRO A O 1
ATOM 839 N N . GLN A 1 105 ? -3.955 11.239 18.730 1.00 89.62 105 GLN A N 1
ATOM 840 C CA . GLN A 1 105 ? -4.956 12.160 18.184 1.00 89.62 105 GLN A CA 1
ATOM 841 C C . GLN A 1 105 ? -4.338 13.130 17.166 1.00 89.62 105 GLN A C 1
ATOM 843 O O . GLN A 1 105 ? -3.179 13.535 17.296 1.00 89.62 105 GLN A O 1
ATOM 848 N N . ASN A 1 106 ? -5.136 13.532 16.174 1.00 91.31 106 ASN A N 1
ATOM 849 C CA . ASN A 1 106 ? -4.746 14.441 15.089 1.00 91.31 106 ASN A CA 1
ATOM 850 C C . ASN A 1 106 ? -3.602 13.927 14.193 1.00 91.31 106 ASN A C 1
ATOM 852 O O . ASN A 1 106 ? -2.961 14.723 13.510 1.00 91.31 106 ASN A O 1
ATOM 856 N N . HIS A 1 107 ? -3.342 12.617 14.181 1.00 95.25 107 HIS A N 1
ATOM 857 C CA . HIS A 1 107 ? -2.423 11.978 13.241 1.00 95.25 107 HIS A CA 1
ATOM 858 C C . HIS A 1 107 ? -3.202 11.059 12.305 1.00 95.25 107 HIS A C 1
ATOM 860 O O . HIS A 1 107 ? -4.127 10.373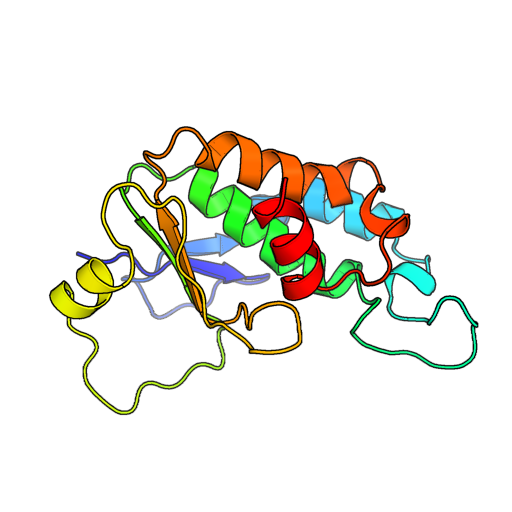 12.724 1.00 95.25 107 HIS A O 1
ATOM 866 N N . TYR A 1 108 ? -2.810 11.037 11.033 1.00 96.06 108 TYR A N 1
ATOM 867 C CA . TYR A 1 108 ? -3.470 10.202 10.033 1.00 96.06 108 TYR A CA 1
ATOM 868 C C . TYR A 1 108 ? -3.111 8.716 10.175 1.00 96.06 108 TYR A C 1
ATOM 870 O O . TYR A 1 108 ? -3.981 7.854 10.083 1.00 96.06 108 TYR A O 1
ATOM 878 N N . CYS A 1 109 ? -1.833 8.393 10.378 1.00 96.75 109 CYS A N 1
ATOM 879 C CA . CYS A 1 109 ? -1.384 7.006 10.429 1.00 96.75 109 CYS A CA 1
ATOM 880 C C . CYS A 1 109 ? -0.261 6.784 11.445 1.00 96.75 109 CYS A C 1
ATOM 882 O O . CYS A 1 109 ? 0.435 7.720 11.840 1.00 96.75 109 CYS A O 1
ATOM 884 N N . ALA A 1 110 ? -0.093 5.526 11.851 1.00 96.81 110 ALA A N 1
ATOM 885 C CA . ALA A 1 110 ? 0.999 5.057 12.697 1.00 96.81 110 ALA A CA 1
ATOM 886 C C . ALA A 1 110 ? 1.625 3.805 12.076 1.00 96.81 110 ALA A C 1
ATOM 888 O O . ALA A 1 110 ? 0.920 2.937 11.568 1.00 96.81 110 ALA A O 1
ATOM 889 N N . TYR A 1 111 ? 2.950 3.709 12.108 1.00 95.81 111 TYR A N 1
ATOM 890 C CA . TYR A 1 111 ? 3.724 2.646 11.462 1.00 95.81 111 TYR A CA 1
ATOM 891 C C . TYR A 1 111 ? 5.017 2.372 12.236 1.00 95.81 111 TYR A C 1
ATOM 893 O O . TYR A 1 111 ? 5.444 3.171 13.073 1.00 95.81 111 TYR A O 1
ATOM 901 N N . LEU A 1 112 ? 5.676 1.255 11.930 1.00 94.31 112 LEU A N 1
ATOM 902 C CA . LEU A 1 112 ? 6.941 0.879 12.555 1.00 94.31 112 LEU A CA 1
ATOM 903 C C . LEU A 1 112 ? 8.114 1.616 11.890 1.00 94.31 112 LEU A C 1
ATOM 905 O O . LEU A 1 112 ? 8.540 1.302 10.778 1.00 94.31 112 LEU A O 1
ATOM 909 N N . GLY A 1 113 ? 8.642 2.633 12.569 1.00 93.38 113 GLY A N 1
ATOM 910 C CA . GLY A 1 113 ? 9.759 3.435 12.068 1.00 93.38 113 GLY A CA 1
ATOM 911 C C . GLY A 1 113 ? 11.074 2.652 11.953 1.00 93.38 113 GLY A C 1
ATOM 912 O O . GLY A 1 113 ? 11.402 1.823 12.800 1.00 93.38 113 GLY A O 1
ATOM 913 N N . ARG A 1 114 ? 11.868 2.970 10.923 1.00 92.62 114 ARG A N 1
ATOM 914 C CA . ARG A 1 114 ? 13.274 2.556 10.793 1.00 92.62 114 ARG A CA 1
ATOM 915 C C . ARG A 1 114 ? 14.134 3.808 10.684 1.00 92.62 114 ARG A C 1
ATOM 917 O O . ARG A 1 114 ? 13.873 4.649 9.839 1.00 92.62 114 ARG A O 1
ATOM 924 N N . GLU A 1 115 ? 15.169 3.938 11.510 1.00 85.25 115 GLU A N 1
ATOM 925 C CA . GLU A 1 115 ? 15.896 5.212 11.677 1.00 85.25 115 GLU A CA 1
ATOM 926 C C . GLU A 1 115 ? 16.476 5.810 10.381 1.00 85.25 115 GLU A C 1
ATOM 928 O O . GLU A 1 115 ? 16.570 7.026 10.254 1.00 85.25 115 GLU A O 1
ATOM 933 N N . LYS A 1 116 ? 16.902 4.971 9.427 1.00 89.31 116 LYS A N 1
ATOM 934 C CA . LYS A 1 116 ? 17.693 5.403 8.256 1.00 89.31 116 LYS A CA 1
ATOM 935 C C . LYS A 1 116 ? 17.006 5.197 6.909 1.00 89.31 116 LYS A C 1
ATOM 937 O O . LYS A 1 116 ? 17.550 5.612 5.891 1.00 89.31 116 LYS A O 1
ATOM 942 N N . ILE A 1 117 ? 15.865 4.514 6.888 1.00 91.62 117 ILE A N 1
ATOM 943 C CA . ILE A 1 117 ? 15.179 4.098 5.659 1.00 91.62 117 ILE A CA 1
ATOM 944 C C . ILE A 1 117 ? 13.664 4.257 5.818 1.00 91.62 117 ILE A C 1
ATOM 946 O O . ILE A 1 117 ? 13.183 4.686 6.861 1.00 91.62 117 ILE A O 1
ATOM 950 N N . TYR A 1 118 ? 12.910 3.935 4.769 1.00 95.25 118 TYR A N 1
ATOM 951 C CA . TYR A 1 118 ? 11.449 3.841 4.823 1.00 95.25 118 TYR A CA 1
ATOM 952 C C . TYR A 1 118 ? 10.978 2.925 5.976 1.00 95.25 118 TYR A C 1
ATOM 954 O O . TYR A 1 118 ? 11.716 2.020 6.382 1.00 95.25 118 TYR A O 1
ATOM 962 N N . PRO A 1 119 ? 9.768 3.125 6.527 1.00 96.06 119 PRO A N 1
ATOM 963 C CA . PRO A 1 119 ? 9.271 2.334 7.650 1.00 96.06 119 PRO A CA 1
ATOM 964 C C . PRO A 1 119 ? 9.127 0.853 7.295 1.00 96.06 119 PRO A C 1
ATOM 966 O O . PRO A 1 119 ? 9.196 0.463 6.132 1.00 96.06 119 PRO A O 1
ATOM 969 N N . GLU A 1 120 ? 8.991 0.004 8.302 1.00 94.12 120 GLU A N 1
ATOM 970 C CA . GLU A 1 120 ? 8.461 -1.348 8.140 1.00 94.12 120 GLU A CA 1
ATOM 971 C C . GLU A 1 120 ? 6.925 -1.220 8.081 1.00 94.12 120 GLU A C 1
ATOM 973 O O . GLU A 1 120 ? 6.338 -0.436 8.828 1.00 94.12 120 GLU A O 1
ATOM 978 N N . CYS A 1 121 ? 6.287 -1.884 7.117 1.00 95.81 121 CYS A N 1
ATOM 979 C CA . CYS A 1 121 ? 4.860 -1.706 6.837 1.00 95.81 121 CYS A CA 1
ATOM 980 C C . CYS A 1 121 ? 4.038 -2.969 7.093 1.00 95.81 121 CYS A C 1
ATOM 982 O O . CYS A 1 121 ? 2.869 -2.995 6.721 1.00 95.81 121 CYS A O 1
ATOM 984 N N . GLY A 1 122 ? 4.594 -4.011 7.700 1.00 95.12 122 GLY A N 1
ATOM 985 C CA . GLY A 1 122 ? 3.872 -5.201 8.133 1.00 95.12 122 GLY A CA 1
ATOM 986 C C . GLY A 1 122 ? 2.898 -4.938 9.279 1.00 95.12 122 GLY A C 1
ATOM 987 O O . GLY A 1 122 ? 2.005 -5.745 9.515 1.00 95.12 122 GLY A O 1
ATOM 988 N N . PHE A 1 123 ? 2.996 -3.775 9.930 1.00 95.44 123 PHE A N 1
ATOM 989 C CA . PHE A 1 123 ? 1.974 -3.237 10.822 1.00 95.44 123 PHE A CA 1
ATOM 990 C C . PHE A 1 123 ? 1.771 -1.736 10.573 1.00 95.44 123 PHE A C 1
ATOM 992 O O . PHE A 1 123 ? 2.691 -0.943 10.788 1.00 95.44 123 PHE A O 1
ATOM 999 N N . VAL A 1 124 ? 0.571 -1.334 10.140 1.00 97.38 124 VAL A N 1
ATOM 1000 C CA . VAL A 1 124 ? 0.227 0.084 9.912 1.00 97.38 124 VAL A CA 1
ATOM 1001 C C . VAL A 1 124 ? -1.211 0.362 10.338 1.00 97.38 124 VAL A C 1
ATOM 1003 O O . VAL A 1 124 ? -2.118 -0.378 9.969 1.00 97.38 124 VAL A O 1
ATOM 1006 N N . VAL A 1 125 ? -1.425 1.445 11.081 1.00 97.19 125 VAL A N 1
ATOM 1007 C CA . VAL A 1 125 ? -2.744 1.952 11.482 1.00 97.19 125 VAL A CA 1
ATOM 1008 C C . VAL A 1 125 ? -3.092 3.166 10.630 1.00 97.19 125 VAL A C 1
ATOM 1010 O O . VAL A 1 125 ? -2.258 4.054 10.472 1.00 97.19 125 VAL A O 1
ATOM 1013 N N . TYR A 1 126 ? -4.323 3.226 10.133 1.00 97.56 126 TYR A N 1
ATOM 1014 C CA . TYR A 1 126 ? -4.878 4.331 9.355 1.00 97.56 126 TYR A CA 1
ATOM 1015 C C . TYR A 1 126 ? -6.159 4.842 10.020 1.00 97.56 126 TYR A C 1
ATOM 1017 O O . TYR A 1 126 ? -7.065 4.048 10.289 1.00 97.56 126 TYR A O 1
ATOM 1025 N N . ASP A 1 127 ? -6.248 6.151 10.247 1.00 97.25 127 ASP A N 1
ATOM 1026 C CA . ASP A 1 127 ? -7.485 6.835 10.627 1.00 97.25 127 ASP A CA 1
ATOM 1027 C C . ASP A 1 127 ? -8.330 7.100 9.382 1.00 97.25 127 ASP A C 1
ATOM 1029 O O . ASP A 1 127 ? -7.968 7.908 8.526 1.00 97.25 127 ASP A O 1
ATOM 1033 N N . THR A 1 128 ? -9.477 6.430 9.283 1.00 96.75 128 THR A N 1
ATOM 1034 C CA . THR A 1 128 ? -10.375 6.554 8.131 1.00 96.75 128 THR A CA 1
ATOM 1035 C C . THR A 1 128 ? -11.205 7.837 8.153 1.00 96.75 128 THR A C 1
ATOM 1037 O O . THR A 1 128 ? -11.721 8.235 7.106 1.00 96.75 128 THR A O 1
ATOM 1040 N N . LYS A 1 129 ? -11.336 8.482 9.323 1.00 95.56 129 LYS A N 1
ATOM 1041 C CA . LYS A 1 129 ? -12.045 9.757 9.503 1.00 95.56 129 LYS A CA 1
ATOM 1042 C C . LYS A 1 129 ? -11.186 10.949 9.108 1.00 95.56 129 LYS A C 1
ATOM 1044 O O . LYS A 1 129 ? -11.724 12.029 8.868 1.00 95.56 129 LYS A O 1
ATOM 1049 N N . SER A 1 130 ? -9.873 10.756 9.038 1.00 96.12 130 SER A N 1
ATOM 1050 C CA . SER A 1 130 ? -8.943 11.767 8.564 1.00 96.12 130 SER A CA 1
ATOM 1051 C C . SER A 1 130 ? -9.256 12.169 7.121 1.00 96.12 130 SER A C 1
ATOM 1053 O O . SER A 1 130 ? -9.476 11.318 6.256 1.00 96.12 130 SER A O 1
ATOM 1055 N N . GLU A 1 131 ? -9.202 13.470 6.827 1.00 94.94 131 GLU A N 1
ATOM 1056 C CA . GLU A 1 131 ? -9.357 13.983 5.458 1.00 94.94 131 GLU A CA 1
ATOM 1057 C C . GLU A 1 131 ? -8.291 13.426 4.497 1.00 94.94 131 GLU A C 1
ATOM 1059 O O . GLU A 1 131 ? -8.547 13.259 3.302 1.00 94.94 131 GLU A O 1
ATOM 1064 N N . TYR A 1 132 ? -7.127 13.045 5.036 1.00 96.56 132 TYR A N 1
ATOM 1065 C CA . TYR A 1 132 ? -6.022 12.465 4.281 1.00 96.56 132 TYR A CA 1
ATOM 1066 C C . TYR A 1 132 ? -6.273 11.018 3.848 1.00 96.56 132 TYR A C 1
ATOM 1068 O O . TYR A 1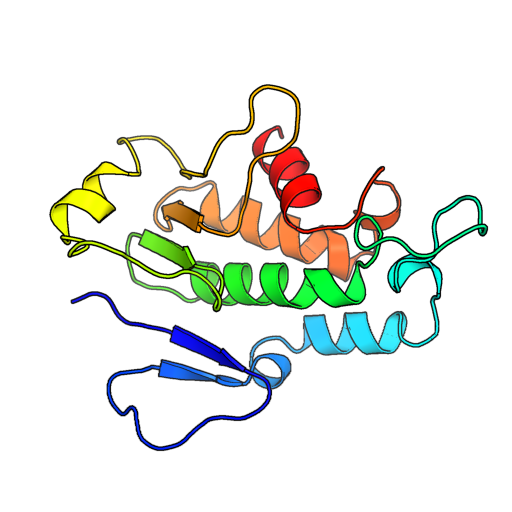 132 ? -5.661 10.583 2.877 1.00 96.56 132 TYR A O 1
ATOM 1076 N N . ASN A 1 133 ? -7.180 10.274 4.497 1.00 97.62 133 ASN A N 1
ATOM 1077 C CA . ASN A 1 133 ? -7.389 8.850 4.204 1.00 97.62 133 ASN A CA 1
ATOM 1078 C C . ASN A 1 133 ? -7.759 8.616 2.743 1.00 97.62 133 ASN A C 1
ATOM 1080 O O . ASN A 1 133 ? -7.135 7.822 2.041 1.00 97.62 133 ASN A O 1
ATOM 1084 N N . LYS A 1 134 ? -8.756 9.356 2.256 1.00 97.38 134 LYS A N 1
ATOM 1085 C CA . LYS A 1 134 ? -9.203 9.209 0.874 1.00 97.38 134 LYS A CA 1
ATOM 1086 C C . LYS A 1 134 ? -8.095 9.585 -0.110 1.00 97.38 134 LYS A C 1
ATOM 1088 O O . LYS A 1 134 ? -7.882 8.849 -1.067 1.00 97.38 134 LYS A O 1
ATOM 1093 N N . ILE A 1 135 ? -7.389 10.685 0.152 1.00 97.62 135 ILE A N 1
ATOM 1094 C CA . ILE A 1 135 ? -6.304 11.190 -0.701 1.00 97.62 135 ILE A CA 1
ATOM 1095 C C . ILE A 1 135 ? -5.183 10.153 -0.780 1.00 97.62 135 ILE A C 1
ATOM 1097 O O . ILE A 1 135 ? -4.846 9.690 -1.863 1.00 97.62 135 ILE A O 1
ATOM 1101 N N . PHE A 1 136 ? -4.676 9.709 0.368 1.00 98.31 136 PHE A N 1
ATOM 1102 C CA . PHE A 1 136 ? -3.580 8.753 0.449 1.00 98.31 136 PHE A CA 1
ATOM 1103 C C . PHE A 1 136 ? -3.913 7.430 -0.248 1.00 98.31 136 PHE A C 1
ATOM 1105 O O . PHE A 1 136 ? -3.118 6.920 -1.034 1.00 98.31 136 PHE A O 1
ATOM 1112 N N . MET A 1 137 ? -5.095 6.864 0.020 1.00 98.31 137 MET A N 1
ATOM 1113 C CA . MET A 1 137 ? -5.485 5.564 -0.536 1.00 98.31 137 MET A CA 1
ATOM 1114 C C . MET A 1 137 ? -5.688 5.623 -2.052 1.00 98.31 137 MET A C 1
ATOM 1116 O O . MET A 1 137 ? -5.370 4.649 -2.742 1.00 98.31 137 MET A O 1
ATOM 1120 N N . GLN A 1 138 ? -6.187 6.753 -2.564 1.00 97.94 138 GLN A N 1
ATOM 1121 C CA . GLN A 1 138 ? -6.338 7.005 -3.996 1.00 97.94 138 GLN A CA 1
ATOM 1122 C C . GLN A 1 138 ? -4.991 7.255 -4.674 1.00 97.94 138 GLN A C 1
ATOM 1124 O O . GLN A 1 138 ? -4.738 6.660 -5.717 1.00 97.94 138 GLN A O 1
ATOM 1129 N N . ASP A 1 139 ? -4.106 8.051 -4.072 1.00 98.12 139 ASP A N 1
ATOM 1130 C CA . ASP A 1 139 ? -2.753 8.280 -4.584 1.00 98.12 139 ASP A CA 1
ATOM 1131 C C . ASP A 1 139 ? -1.946 6.981 -4.627 1.00 98.12 139 ASP A C 1
ATOM 1133 O O . ASP A 1 139 ? -1.228 6.719 -5.593 1.00 98.12 139 ASP A O 1
ATOM 1137 N N . TRP A 1 140 ? -2.105 6.118 -3.619 1.00 98.19 140 TRP A N 1
ATOM 1138 C CA . TRP A 1 140 ? -1.433 4.825 -3.602 1.00 98.19 140 TRP A CA 1
ATOM 1139 C C . TRP A 1 140 ? -1.907 3.912 -4.730 1.00 98.19 140 TRP A C 1
ATOM 1141 O O . TRP A 1 140 ? -1.078 3.293 -5.390 1.00 98.19 140 TRP A O 1
ATOM 1151 N N . GLN A 1 141 ? -3.214 3.871 -5.006 1.00 98.19 141 GLN A N 1
ATOM 1152 C CA . GLN A 1 141 ? -3.744 3.156 -6.170 1.00 98.19 141 GLN A CA 1
ATOM 1153 C C . GLN A 1 141 ? -3.322 3.814 -7.487 1.00 98.19 141 GLN A C 1
ATOM 1155 O O . GLN A 1 141 ? -3.042 3.107 -8.454 1.00 98.19 141 GLN A O 1
ATOM 1160 N N . ALA A 1 142 ? -3.241 5.147 -7.536 1.00 98.25 142 ALA A N 1
ATOM 1161 C CA . ALA A 1 142 ? -2.858 5.894 -8.728 1.00 98.25 142 ALA A CA 1
ATOM 1162 C C . ALA A 1 142 ? -1.451 5.521 -9.207 1.00 98.25 142 ALA A C 1
ATOM 1164 O O . ALA A 1 142 ? -1.275 5.327 -10.406 1.00 98.25 142 ALA A O 1
ATOM 1165 N N . LEU A 1 143 ? -0.502 5.311 -8.284 1.00 98.50 143 LEU A N 1
ATOM 1166 C CA . LEU A 1 143 ? 0.851 4.834 -8.602 1.00 98.50 143 LEU A CA 1
ATOM 1167 C C . LEU A 1 143 ? 0.840 3.603 -9.525 1.00 98.50 143 LEU A C 1
ATOM 1169 O O . LEU A 1 143 ? 1.590 3.556 -10.499 1.00 98.50 143 LEU A O 1
ATOM 1173 N N . TYR A 1 144 ? -0.047 2.642 -9.248 1.00 98.56 144 TYR A N 1
ATOM 1174 C CA . TYR A 1 144 ? -0.229 1.424 -10.042 1.00 98.56 144 TYR A CA 1
ATOM 1175 C C . TYR A 1 144 ? -1.159 1.627 -11.241 1.00 98.56 144 TYR A C 1
ATOM 1177 O O . TYR A 1 144 ? -0.905 1.109 -12.324 1.00 98.56 144 TYR A O 1
ATOM 1185 N N . ASN A 1 145 ? -2.241 2.388 -11.085 1.00 98.38 145 ASN A N 1
ATOM 1186 C CA . ASN A 1 145 ? -3.223 2.593 -12.148 1.00 98.38 145 ASN A CA 1
ATOM 1187 C C . ASN A 1 145 ? -2.640 3.365 -13.339 1.00 98.38 145 ASN A C 1
ATOM 1189 O O . ASN A 1 145 ? -3.016 3.082 -14.477 1.00 98.38 145 ASN A O 1
ATOM 1193 N N . THR A 1 146 ? -1.729 4.308 -13.086 1.00 98.19 146 THR A N 1
ATOM 1194 C CA . THR A 1 146 ? -1.117 5.165 -14.112 1.00 98.19 146 THR A CA 1
ATOM 1195 C C . THR A 1 146 ? 0.335 4.816 -14.412 1.00 98.19 146 THR A C 1
ATOM 1197 O O . THR A 1 146 ? 0.989 5.576 -15.119 1.00 98.19 146 THR A O 1
ATOM 1200 N N . ASP A 1 147 ? 0.858 3.723 -13.852 1.00 98.38 147 ASP A N 1
ATOM 1201 C CA . ASP A 1 147 ? 2.251 3.285 -14.014 1.00 98.38 147 ASP A CA 1
ATOM 1202 C C . ASP A 1 147 ? 3.305 4.313 -13.533 1.00 98.38 147 ASP A C 1
ATOM 1204 O O . ASP A 1 147 ? 4.498 4.152 -13.789 1.00 98.38 147 ASP A O 1
ATOM 1208 N N . SER A 1 148 ? 2.901 5.342 -12.775 1.00 98.00 148 SER A N 1
ATOM 1209 C CA . SER A 1 148 ? 3.812 6.386 -12.272 1.00 98.00 148 SER A CA 1
ATOM 1210 C C . SER A 1 148 ? 4.770 5.864 -11.202 1.00 98.00 148 SER A C 1
ATOM 1212 O O . SER A 1 148 ? 5.832 6.441 -10.996 1.00 98.00 148 SER A O 1
ATOM 1214 N N . LEU A 1 149 ? 4.468 4.712 -10.590 1.00 97.88 149 LEU A N 1
ATOM 1215 C CA . LEU A 1 149 ? 5.400 4.017 -9.701 1.00 97.88 149 LEU A CA 1
ATOM 1216 C C . LEU A 1 149 ? 6.746 3.700 -10.373 1.00 97.88 149 LEU A C 1
ATOM 1218 O O . LEU A 1 149 ? 7.744 3.584 -9.677 1.00 97.88 149 LEU A O 1
ATOM 1222 N N . PHE A 1 150 ? 6.803 3.552 -11.704 1.00 97.31 150 PHE A N 1
ATOM 1223 C CA . PHE A 1 150 ? 8.051 3.220 -12.400 1.00 97.31 150 PHE A CA 1
ATOM 1224 C C . PHE A 1 150 ? 9.025 4.404 -12.484 1.00 97.31 150 PHE A C 1
ATOM 1226 O O . PHE A 1 150 ? 10.188 4.200 -12.827 1.00 97.31 150 PHE A O 1
ATOM 1233 N N . GLU A 1 151 ? 8.577 5.612 -12.136 1.00 96.31 151 GLU A N 1
ATOM 1234 C CA . GLU A 1 151 ? 9.427 6.799 -11.977 1.00 96.31 151 GLU A CA 1
ATOM 1235 C C . GLU A 1 151 ? 10.159 6.812 -10.621 1.00 96.31 151 GLU A C 1
ATOM 1237 O O . GLU A 1 151 ? 11.119 7.561 -10.437 1.00 96.31 151 GLU A O 1
ATOM 1242 N N . GLU A 1 152 ? 9.738 5.960 -9.682 1.00 96.88 152 GLU A N 1
ATOM 1243 C CA . GLU A 1 152 ? 10.327 5.837 -8.352 1.00 96.88 152 GLU A CA 1
ATOM 1244 C C . GLU A 1 152 ? 11.608 4.989 -8.343 1.00 96.88 152 GLU A C 1
ATOM 1246 O O . GLU A 1 152 ? 11.884 4.192 -9.243 1.00 96.88 152 GLU A O 1
ATOM 1251 N N . VAL A 1 153 ? 12.407 5.127 -7.280 1.00 95.94 153 VAL A N 1
ATOM 1252 C CA . VAL A 1 153 ? 13.665 4.367 -7.143 1.00 95.94 153 VAL A CA 1
ATOM 1253 C C . VAL A 1 153 ? 13.406 2.894 -6.802 1.00 95.94 153 VAL A C 1
ATOM 1255 O O . VAL A 1 153 ? 14.161 2.022 -7.242 1.00 95.94 153 VAL A O 1
ATOM 1258 N N . GLU A 1 154 ? 12.355 2.611 -6.026 1.00 96.94 154 GLU A N 1
ATOM 1259 C CA . GLU A 1 154 ? 11.930 1.272 -5.592 1.00 96.94 154 GLU A CA 1
ATOM 1260 C C . GLU A 1 154 ? 10.391 1.170 -5.626 1.00 96.94 154 GLU A C 1
ATOM 1262 O O . GLU A 1 154 ? 9.691 2.172 -5.499 1.00 96.94 154 GLU A O 1
ATOM 1267 N N . TYR A 1 155 ? 9.850 -0.039 -5.805 1.00 97.69 155 TYR A N 1
ATOM 1268 C CA . TYR A 1 155 ? 8.423 -0.291 -6.095 1.00 97.69 155 TYR A CA 1
ATOM 1269 C C . TYR A 1 155 ? 7.687 -1.050 -4.994 1.00 97.69 155 TYR A C 1
ATOM 1271 O O . TYR A 1 155 ? 6.488 -1.304 -5.101 1.00 97.69 155 TYR A O 1
ATOM 1279 N N . HIS A 1 156 ? 8.396 -1.473 -3.951 1.00 97.19 156 HIS A N 1
ATOM 1280 C CA . HIS A 1 156 ? 7.767 -2.210 -2.869 1.00 97.19 156 HIS A CA 1
ATOM 1281 C C . HIS A 1 156 ? 6.935 -1.285 -1.968 1.00 97.19 156 HIS A C 1
ATOM 1283 O O . HIS A 1 156 ? 7.151 -0.072 -1.884 1.00 97.19 156 HIS A O 1
ATOM 1289 N N . ASP A 1 157 ? 5.979 -1.887 -1.268 1.00 96.25 157 ASP A N 1
ATOM 1290 C CA . ASP A 1 157 ? 4.957 -1.210 -0.471 1.00 96.25 157 ASP A CA 1
ATOM 1291 C C . ASP A 1 157 ? 5.537 -0.181 0.505 1.00 96.25 157 ASP A C 1
ATOM 1293 O O . ASP A 1 157 ? 5.066 0.951 0.530 1.00 96.25 157 ASP A O 1
ATOM 1297 N N . SER A 1 158 ? 6.576 -0.539 1.268 1.00 97.19 158 SER A N 1
ATOM 1298 C CA . SER A 1 158 ? 7.096 0.351 2.305 1.00 97.19 158 SER A CA 1
ATOM 1299 C C . SER A 1 158 ? 7.785 1.593 1.744 1.00 97.19 158 SER A C 1
ATOM 1301 O O . SER A 1 158 ? 7.695 2.662 2.345 1.00 97.19 158 SER A O 1
ATOM 1303 N N . TYR A 1 159 ? 8.457 1.475 0.595 1.00 97.81 159 TYR A N 1
ATOM 1304 C CA . TYR A 1 159 ? 9.076 2.621 -0.066 1.00 97.81 159 TYR A CA 1
ATOM 1305 C C . TYR A 1 159 ? 8.000 3.550 -0.623 1.00 97.81 159 TYR A C 1
ATOM 1307 O O . TYR A 1 159 ? 8.011 4.740 -0.315 1.00 97.81 159 TYR A O 1
ATOM 1315 N N . LEU A 1 160 ? 7.041 3.009 -1.382 1.00 98.12 160 LEU A N 1
ATOM 1316 C CA . LEU A 1 160 ? 5.969 3.807 -1.982 1.00 98.12 160 LEU A CA 1
ATOM 1317 C C . LEU A 1 160 ? 5.095 4.470 -0.910 1.00 98.12 160 LEU A C 1
ATOM 1319 O O . LEU A 1 160 ? 4.812 5.661 -1.004 1.00 98.12 160 LEU A O 1
ATOM 1323 N N . PHE A 1 161 ? 4.751 3.742 0.157 1.00 98.06 161 PHE A N 1
ATOM 1324 C CA . PHE A 1 161 ? 4.088 4.297 1.340 1.00 98.06 161 PHE A CA 1
ATOM 1325 C C . PHE A 1 161 ? 4.855 5.508 1.885 1.00 98.06 161 PHE A C 1
ATOM 1327 O O . PHE A 1 161 ? 4.266 6.553 2.146 1.00 98.06 161 PHE A O 1
ATOM 1334 N N . TRP A 1 162 ? 6.181 5.398 2.009 1.00 97.31 162 TRP A N 1
ATOM 1335 C CA . TRP A 1 162 ? 7.017 6.479 2.523 1.00 97.31 162 TRP A CA 1
ATOM 1336 C C . TRP A 1 162 ? 7.058 7.705 1.617 1.00 97.31 162 TRP A C 1
ATOM 1338 O O . TRP A 1 162 ? 7.112 8.821 2.128 1.00 97.31 162 TRP A O 1
ATOM 1348 N N . GLN A 1 163 ? 7.027 7.521 0.295 1.00 97.38 163 GLN A N 1
ATOM 1349 C CA . GLN A 1 163 ? 6.932 8.651 -0.632 1.00 97.38 163 GLN A CA 1
ATOM 1350 C C . GLN A 1 163 ? 5.596 9.374 -0.486 1.00 97.38 163 GLN A C 1
ATOM 1352 O O . GLN A 1 163 ? 5.566 10.599 -0.480 1.00 97.38 163 GLN A O 1
ATOM 1357 N N . LEU A 1 164 ? 4.504 8.630 -0.303 1.00 97.06 164 LEU A N 1
ATOM 1358 C CA . LEU A 1 164 ? 3.171 9.205 -0.133 1.00 97.06 164 LEU A CA 1
ATOM 1359 C C . LEU A 1 164 ? 3.002 9.933 1.202 1.00 97.06 164 LEU A C 1
ATOM 1361 O O . LEU A 1 164 ? 2.424 11.009 1.220 1.00 97.06 164 LEU A O 1
ATOM 1365 N N . VAL A 1 165 ? 3.532 9.393 2.306 1.00 94.31 165 VAL A N 1
ATOM 1366 C CA . VAL A 1 165 ? 3.442 10.037 3.634 1.00 94.31 165 VAL A CA 1
ATOM 1367 C C . VAL A 1 165 ? 4.198 11.373 3.694 1.00 94.31 165 VAL A C 1
ATOM 1369 O O . VAL A 1 165 ? 3.891 12.211 4.535 1.00 94.31 165 VAL A O 1
ATOM 1372 N N . LYS A 1 166 ? 5.198 11.580 2.829 1.00 90.94 166 LYS A N 1
ATOM 1373 C CA . LYS A 1 166 ? 5.995 12.818 2.784 1.00 90.94 166 LYS A CA 1
ATOM 1374 C C . LYS A 1 166 ? 5.419 13.924 1.900 1.00 90.94 166 LYS A C 1
ATOM 1376 O O . LYS A 1 166 ? 5.984 15.019 1.923 1.00 90.94 166 LYS A O 1
ATOM 1381 N N . LYS A 1 167 ? 4.420 13.619 1.071 1.00 85.25 167 LYS A N 1
ATOM 1382 C CA . LYS A 1 167 ? 3.745 14.622 0.238 1.00 85.25 167 LYS A CA 1
ATOM 1383 C C . LYS A 1 167 ? 2.939 15.571 1.116 1.00 85.25 167 LYS A C 1
ATOM 1385 O O . LYS A 1 167 ? 2.952 16.776 0.787 1.00 85.25 167 LYS A O 1
#

Sequence (167 aa):
AIKLKIYCDSVQPGYPEVEWIKLNAACPDLVTFKERHKYNEHAHGVRPDGKKKSYLWDAVKFAHKSYCVSHAALNSTTDLIIWLDADVVTHSPVPFEFIESLLPQNHYCAYLGREKIYPECGFVVYDTKSEYNKIFMQDWQALYNTDSLFEEVEYHDSYLFWQLVKK

pLDDT: mean 94.37, std 4.57, range [74.25, 98.62]

Secondary structure (DSSP, 8-state):
-PPEEEEESSPPSS-TTEEEEEHHHH-HHHHHHHHHTTT-TTTTTB-TTSS-B-GGG-HHHHHHHHHHHHHHHHT--SSEEEEE-TT---SS---HHHHHHTS-TT-SEEEE--TTSSPEEEEEEEETTSHHHHHHHHHHHHHHHTSGGGGSS--SHHHHHHHHHT-

Radius of gyration: 16.43 Å; chains: 1; bounding box: 39×38×44 Å

Foldseek 3Di:
DDQAEDADCDDDPDCPSYHYHPQCVLQVLLVVLCVVCVPPVQCCQQAPVNPDGDQQRVQNVQVSVLSVQLSDLVPDPDQKDKAAAPPDDDPDDDDPVNVVVQADPPDAKHFADDPPAFTDRNIMMGGSPDPCSNVLSVVSSCCSNVVVCVVDNGNHDRRSSRVSVVD